Protein AF-A0A1Q6QYH7-F1 (afdb_monomer_lite)

pLDDT: mean 92.29, std 7.72, range [51.31, 98.25]

Structure (mmCIF, N/CA/C/O backbone):
data_AF-A0A1Q6QYH7-F1
#
_entry.id   AF-A0A1Q6QYH7-F1
#
loop_
_atom_site.group_PDB
_atom_site.id
_atom_site.type_symbol
_atom_site.label_atom_id
_atom_site.label_alt_id
_atom_site.label_comp_id
_atom_site.label_asym_id
_atom_site.label_entity_id
_atom_site.label_seq_id
_atom_site.pdbx_PDB_ins_code
_atom_site.Cartn_x
_atom_site.Cartn_y
_atom_site.Cartn_z
_atom_site.occupancy
_atom_site.B_iso_or_equiv
_atom_site.auth_seq_id
_atom_site.auth_comp_id
_atom_site.auth_asym_id
_atom_site.auth_atom_id
_atom_site.pdbx_PDB_model_num
ATOM 1 N N . MET A 1 1 ? -33.578 -23.220 55.330 1.00 51.31 1 MET A N 1
ATOM 2 C CA . MET A 1 1 ? -32.753 -22.698 54.216 1.00 51.31 1 MET A CA 1
ATOM 3 C C . MET A 1 1 ? -32.764 -21.176 54.308 1.00 51.31 1 MET A C 1
ATOM 5 O O . MET A 1 1 ? -33.806 -20.580 54.080 1.00 51.31 1 MET A O 1
ATOM 9 N N . ASN A 1 2 ? -31.673 -20.560 54.771 1.00 52.84 2 ASN A N 1
ATOM 10 C CA . ASN A 1 2 ? -31.636 -19.133 55.110 1.00 52.84 2 ASN A CA 1
ATOM 11 C C . ASN A 1 2 ? -31.229 -18.324 53.865 1.00 52.84 2 ASN A C 1
ATOM 13 O O . ASN A 1 2 ? -30.045 -18.226 53.552 1.00 52.84 2 ASN A O 1
ATOM 17 N N . ARG A 1 3 ? -32.201 -17.816 53.099 1.00 63.19 3 ARG A N 1
ATOM 18 C CA . ARG A 1 3 ? -31.932 -16.991 51.912 1.00 63.19 3 ARG A CA 1
ATOM 19 C C . ARG A 1 3 ? -31.820 -15.528 52.340 1.00 63.19 3 ARG A C 1
ATOM 21 O O . ARG A 1 3 ? -32.828 -14.836 52.427 1.00 63.19 3 ARG A O 1
ATOM 28 N N . LYS A 1 4 ? -30.602 -15.064 52.633 1.00 74.50 4 LYS A N 1
ATOM 29 C CA . LYS A 1 4 ? -30.325 -13.626 52.753 1.00 74.50 4 LYS A CA 1
ATOM 30 C C . LYS A 1 4 ? -30.368 -13.0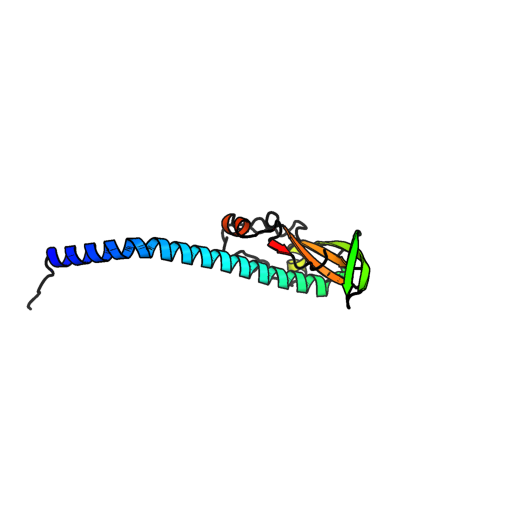25 51.344 1.00 74.50 4 LYS A C 1
ATOM 32 O O . LYS A 1 4 ? -29.548 -13.389 50.508 1.00 74.50 4 LYS A O 1
ATOM 37 N N . GLY A 1 5 ? -31.372 -12.198 51.066 1.00 72.88 5 GLY A N 1
ATOM 38 C CA . GLY A 1 5 ? -31.452 -11.406 49.838 1.00 72.88 5 GLY A CA 1
ATOM 39 C C . GLY A 1 5 ? -30.628 -10.126 49.966 1.00 72.88 5 GLY A C 1
ATOM 40 O O . GLY A 1 5 ? -30.488 -9.601 51.070 1.00 72.88 5 GLY A O 1
ATOM 41 N N . PHE A 1 6 ? -30.092 -9.640 48.846 1.00 80.88 6 PHE A N 1
ATOM 42 C CA . PHE A 1 6 ? -29.448 -8.328 48.773 1.00 80.88 6 PHE A CA 1
ATOM 43 C C . PHE A 1 6 ? -30.456 -7.213 49.065 1.00 80.88 6 PHE A C 1
ATOM 45 O O . PHE A 1 6 ? -31.622 -7.293 48.669 1.00 80.88 6 PHE A O 1
ATOM 52 N N . THR A 1 7 ? -30.002 -6.165 49.746 1.00 90.00 7 THR A N 1
ATOM 53 C CA . THR A 1 7 ? -30.808 -4.971 50.021 1.00 90.00 7 THR A CA 1
ATOM 54 C C . THR A 1 7 ? -30.734 -3.975 48.859 1.00 90.00 7 THR A C 1
ATOM 56 O O . THR A 1 7 ? -29.754 -3.927 48.115 1.00 90.00 7 THR A O 1
ATOM 59 N N . LEU A 1 8 ? -31.766 -3.138 48.698 1.00 88.38 8 LEU A N 1
ATOM 60 C CA . LEU A 1 8 ? -31.801 -2.107 47.647 1.00 88.38 8 LEU A CA 1
ATOM 61 C C . LEU A 1 8 ? -30.612 -1.138 47.726 1.00 88.38 8 LEU A C 1
ATOM 63 O O . LEU A 1 8 ? -30.100 -0.714 46.694 1.00 88.38 8 LEU A O 1
ATOM 67 N N . ILE A 1 9 ? -30.162 -0.806 48.939 1.00 91.50 9 ILE A N 1
ATOM 68 C CA . ILE A 1 9 ? -29.047 0.122 49.148 1.00 91.50 9 ILE A CA 1
ATOM 69 C C . ILE A 1 9 ? -27.707 -0.471 48.698 1.00 91.50 9 ILE A C 1
ATOM 71 O O . ILE A 1 9 ? -26.907 0.235 48.088 1.00 91.50 9 ILE A O 1
ATOM 75 N N . GLU A 1 10 ? -27.482 -1.767 48.928 1.00 89.12 10 GLU A N 1
ATOM 76 C CA . GLU A 1 10 ? -26.284 -2.463 48.446 1.00 89.12 10 GLU A CA 1
ATOM 77 C C . GLU A 1 10 ? -26.245 -2.476 46.917 1.00 89.12 10 GLU A C 1
ATOM 79 O O . GLU A 1 10 ? -25.212 -2.182 46.318 1.00 89.12 10 GLU A O 1
ATOM 84 N N . LEU A 1 11 ? -27.386 -2.739 46.275 1.00 90.19 11 LEU A N 1
ATOM 85 C CA . LEU A 1 11 ? -27.482 -2.732 44.817 1.00 90.19 11 LEU A CA 1
ATOM 86 C C . LEU A 1 11 ? -27.272 -1.322 44.237 1.00 90.19 11 LEU A C 1
ATOM 88 O O . LEU A 1 11 ? -26.564 -1.159 43.243 1.00 90.19 11 LEU A O 1
ATOM 92 N N . LEU A 1 12 ? -27.832 -0.296 44.885 1.00 92.81 12 LEU A N 1
ATOM 93 C CA . LEU A 1 12 ? -27.667 1.101 44.484 1.00 92.81 12 LEU A CA 1
ATOM 94 C C . LEU A 1 12 ? -26.196 1.536 44.548 1.00 92.81 12 LEU A C 1
ATOM 96 O O . LEU A 1 12 ? -25.690 2.122 43.591 1.00 92.81 12 LEU A O 1
ATOM 100 N N . ALA A 1 13 ? -25.502 1.222 45.645 1.00 92.94 13 ALA A N 1
ATOM 101 C CA . ALA A 1 13 ? -24.095 1.573 45.821 1.00 92.94 13 ALA A CA 1
ATOM 102 C C . ALA A 1 13 ? -23.209 0.966 44.718 1.00 92.94 13 ALA A C 1
ATOM 104 O O . ALA A 1 13 ? -22.342 1.651 44.173 1.00 92.94 13 ALA A O 1
ATOM 105 N N . VAL A 1 14 ? -23.465 -0.288 44.329 1.00 94.00 14 VAL A N 1
ATOM 106 C CA . VAL A 1 14 ? -22.724 -0.965 43.251 1.00 94.00 14 VAL A CA 1
ATOM 107 C C . VAL A 1 14 ? -22.950 -0.288 41.898 1.00 94.00 14 VAL A C 1
ATOM 109 O O . VAL A 1 14 ? -21.990 -0.058 41.163 1.00 94.00 14 VAL A O 1
ATOM 112 N N . ILE A 1 15 ? -24.192 0.078 41.569 1.00 94.00 15 ILE A N 1
ATOM 113 C CA . ILE A 1 15 ? -24.511 0.742 40.295 1.00 94.00 15 ILE A CA 1
ATOM 114 C C . ILE A 1 15 ? -23.845 2.119 40.209 1.00 94.00 15 ILE A C 1
ATOM 116 O O . ILE A 1 15 ? -23.320 2.470 39.155 1.00 94.00 15 ILE A O 1
ATOM 120 N N . VAL A 1 16 ? -23.811 2.882 41.309 1.00 95.06 16 VAL A N 1
ATOM 121 C CA . VAL A 1 16 ? -23.127 4.186 41.354 1.00 95.06 16 VAL A CA 1
ATOM 122 C C . VAL A 1 16 ? -21.631 4.027 41.070 1.00 95.06 16 VAL A C 1
ATOM 124 O O . VAL A 1 16 ? -21.085 4.753 40.240 1.00 95.06 16 VAL A O 1
ATOM 127 N N . ILE A 1 17 ? -20.976 3.046 41.699 1.00 95.69 17 ILE A N 1
ATOM 128 C CA . ILE A 1 17 ? -19.549 2.769 41.477 1.00 95.69 17 ILE A CA 1
ATOM 129 C C . ILE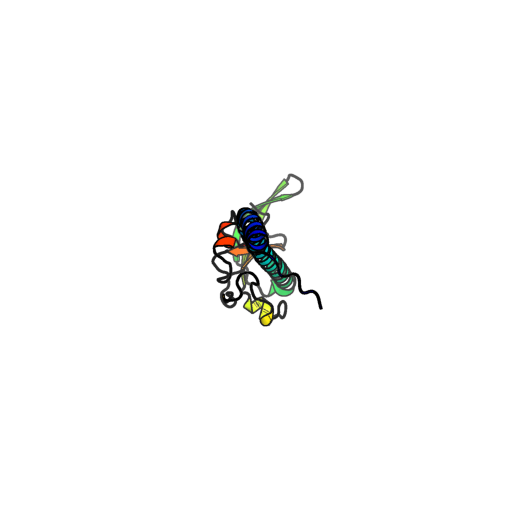 A 1 17 ? -19.295 2.349 40.020 1.00 95.69 17 ILE A C 1
ATOM 131 O O . ILE A 1 17 ? -18.396 2.891 39.376 1.00 95.69 17 ILE A O 1
ATOM 135 N N . LEU A 1 18 ? -20.105 1.435 39.471 1.00 94.94 18 LEU A N 1
ATOM 136 C CA . LEU A 1 18 ? -20.002 1.017 38.066 1.00 94.94 18 LEU A CA 1
ATOM 137 C C . LEU A 1 18 ? -20.217 2.191 37.102 1.00 94.94 18 LEU A C 1
ATOM 139 O O . LEU A 1 18 ? -19.485 2.317 36.122 1.00 94.94 18 LEU A O 1
ATOM 143 N N . GLY A 1 19 ? -21.171 3.076 37.399 1.00 94.69 19 GLY A N 1
ATOM 144 C CA . GLY A 1 19 ? -21.447 4.273 36.607 1.00 94.69 19 GLY A CA 1
ATOM 145 C C . GLY A 1 19 ? -20.235 5.198 36.503 1.00 94.69 19 GLY A C 1
ATOM 146 O O . GLY A 1 19 ? -19.883 5.614 35.403 1.00 94.69 19 GLY A O 1
ATOM 147 N N . ILE A 1 20 ? -19.551 5.458 37.623 1.00 94.62 20 ILE A N 1
ATOM 148 C CA . ILE A 1 20 ? -18.333 6.285 37.648 1.00 94.62 20 ILE A CA 1
ATOM 149 C C . ILE A 1 20 ? -17.224 5.643 36.807 1.00 94.62 20 ILE A C 1
ATOM 151 O O . ILE A 1 20 ? -16.604 6.327 35.996 1.00 94.62 20 ILE A O 1
ATOM 155 N N . ILE A 1 21 ? -16.998 4.333 36.945 1.00 94.94 21 ILE A N 1
ATOM 156 C CA . ILE A 1 21 ? -15.958 3.613 36.191 1.00 94.94 21 ILE A CA 1
ATOM 157 C C . ILE A 1 21 ? -16.214 3.692 34.678 1.00 94.94 21 ILE A C 1
ATOM 159 O O . ILE A 1 21 ? -15.291 3.965 33.907 1.00 94.94 21 ILE A O 1
ATOM 163 N N . LEU A 1 22 ? -17.464 3.500 34.242 1.00 93.69 22 LEU A N 1
ATOM 164 C CA . LEU A 1 22 ? -17.825 3.501 32.821 1.00 93.69 22 LEU A CA 1
ATOM 165 C C . LEU A 1 22 ? -17.479 4.819 32.111 1.00 93.69 22 LEU A C 1
ATOM 167 O O . LEU A 1 22 ? -17.129 4.782 30.931 1.00 93.69 22 LEU A O 1
ATOM 171 N N . THR A 1 23 ? -17.504 5.958 32.814 1.00 91.94 23 THR A N 1
ATOM 172 C CA . THR A 1 23 ? -17.215 7.277 32.216 1.00 91.94 23 THR A CA 1
ATOM 173 C C . THR A 1 23 ? -15.830 7.377 31.570 1.00 91.94 23 THR A C 1
ATOM 175 O O . THR A 1 23 ? -15.701 7.990 30.513 1.00 91.94 23 THR A O 1
ATOM 178 N N . PHE A 1 24 ? -14.806 6.741 32.149 1.00 89.19 24 PHE A N 1
ATOM 179 C CA . PHE A 1 24 ? -13.440 6.753 31.608 1.00 89.19 24 PHE A CA 1
ATOM 180 C C . PHE A 1 24 ? -13.150 5.535 30.725 1.00 89.19 24 PHE A C 1
ATOM 182 O O . PHE A 1 24 ? -12.368 5.615 29.776 1.00 89.19 24 PHE A O 1
ATOM 189 N N . VAL A 1 25 ? -13.797 4.403 31.014 1.00 92.56 25 VAL A N 1
ATOM 190 C CA . VAL A 1 25 ? -13.561 3.137 30.309 1.00 92.56 25 VAL A CA 1
ATOM 191 C C . VAL A 1 25 ? -14.097 3.178 28.879 1.00 92.56 25 VAL A C 1
ATOM 193 O O . VAL A 1 25 ? -13.398 2.761 27.958 1.00 92.56 25 VAL A O 1
ATOM 196 N N . VAL A 1 26 ? -15.302 3.716 28.667 1.00 89.44 26 VAL A N 1
ATOM 197 C CA . VAL A 1 26 ? -15.924 3.780 27.334 1.00 89.44 26 VAL A CA 1
ATOM 198 C C . VAL A 1 26 ? -15.052 4.532 26.313 1.00 89.44 26 VAL A C 1
ATOM 200 O O . VAL A 1 26 ? -14.700 3.916 25.304 1.00 89.44 26 VAL A O 1
ATOM 203 N N . PRO A 1 27 ? -14.634 5.799 26.537 1.00 89.94 27 PRO A N 1
ATOM 204 C CA . PRO A 1 27 ? -13.809 6.511 25.560 1.00 89.94 27 PRO A CA 1
ATOM 205 C C . PRO A 1 27 ? -12.457 5.819 25.323 1.00 89.94 27 PRO A C 1
ATOM 207 O O . PRO A 1 27 ? -12.002 5.729 24.181 1.00 89.94 27 PRO A O 1
ATOM 210 N N . SER A 1 28 ? -11.844 5.253 26.369 1.00 90.56 28 SER A N 1
ATOM 211 C CA . SER A 1 28 ? -10.583 4.512 26.254 1.00 90.56 28 SER A CA 1
ATOM 212 C C . SER A 1 28 ? -10.707 3.292 25.333 1.00 90.56 28 SER A C 1
ATOM 214 O O . SER A 1 28 ? -9.925 3.156 24.391 1.00 90.56 28 SER A O 1
ATOM 216 N N . ILE A 1 29 ? -11.732 2.454 25.531 1.00 90.94 29 ILE A N 1
ATOM 217 C CA . ILE A 1 29 ? -11.981 1.277 24.684 1.00 90.94 29 ILE A CA 1
ATOM 218 C C . ILE A 1 29 ? -12.256 1.698 23.238 1.00 90.94 29 ILE A C 1
ATOM 220 O O . ILE A 1 29 ? -11.732 1.077 22.313 1.00 90.94 29 ILE A O 1
ATOM 224 N N . THR A 1 30 ? -13.033 2.765 23.019 1.00 89.56 30 THR A N 1
ATOM 225 C CA . THR A 1 30 ? -13.320 3.231 21.654 1.00 89.56 30 THR A CA 1
ATOM 226 C C . THR A 1 30 ? -12.071 3.703 20.913 1.00 89.56 30 THR A C 1
ATOM 228 O O . THR A 1 30 ? -11.927 3.400 19.731 1.00 89.56 30 THR A O 1
ATOM 231 N N . ASN A 1 31 ? -11.138 4.377 21.595 1.00 89.06 31 ASN A N 1
ATOM 232 C CA . ASN A 1 31 ? -9.875 4.799 20.987 1.00 89.06 31 ASN A CA 1
ATOM 233 C C . ASN A 1 31 ? -8.983 3.597 20.661 1.00 89.06 31 ASN A C 1
ATOM 235 O O . ASN A 1 31 ? -8.470 3.505 19.552 1.00 89.06 31 ASN A O 1
ATOM 239 N N . ILE A 1 32 ? -8.862 2.631 21.577 1.00 91.00 32 ILE A N 1
ATOM 240 C CA . ILE A 1 32 ? -8.094 1.397 21.337 1.00 91.00 32 ILE A CA 1
ATOM 241 C C . ILE A 1 32 ? -8.660 0.626 20.140 1.00 91.00 32 ILE A C 1
ATOM 243 O O . ILE A 1 32 ? -7.909 0.108 19.314 1.00 91.00 32 ILE A O 1
ATOM 247 N N . TYR A 1 33 ? -9.987 0.561 20.025 1.00 88.94 33 TYR A N 1
ATOM 248 C CA . TYR A 1 33 ? -10.642 -0.089 18.897 1.00 88.94 33 TYR A CA 1
ATOM 249 C C . TYR A 1 33 ? -10.307 0.596 17.563 1.00 88.94 33 TYR A C 1
ATOM 251 O O . TYR A 1 33 ? -9.970 -0.086 16.594 1.00 88.94 33 TYR A O 1
ATOM 259 N N . LYS A 1 34 ? -10.343 1.934 17.521 1.00 89.81 34 LYS A N 1
ATOM 260 C CA . LYS A 1 34 ? -9.949 2.718 16.340 1.00 89.81 34 LYS A CA 1
ATOM 261 C C . LYS A 1 34 ? -8.488 2.490 15.959 1.00 89.81 34 LYS A C 1
ATOM 263 O O . LYS A 1 34 ? -8.211 2.140 14.818 1.00 89.81 34 LYS A O 1
ATOM 268 N N . GLU A 1 35 ? -7.571 2.581 16.918 1.00 91.81 35 GLU A N 1
ATOM 269 C CA . GLU A 1 35 ? -6.142 2.318 16.698 1.00 91.81 35 GLU A CA 1
ATOM 270 C C . GLU A 1 35 ? -5.890 0.900 16.165 1.00 91.81 35 GLU A C 1
ATOM 272 O O . GLU A 1 35 ? -5.115 0.695 15.230 1.00 91.81 35 GLU A O 1
ATOM 277 N N . SER A 1 36 ? -6.597 -0.097 16.704 1.00 93.00 36 SER A N 1
ATOM 278 C CA . SER A 1 36 ? -6.525 -1.481 16.221 1.00 93.00 36 SER A CA 1
ATOM 279 C C . SER A 1 36 ? -6.976 -1.607 14.761 1.00 93.00 36 SER A C 1
ATOM 281 O O . SER A 1 36 ? -6.347 -2.310 13.961 1.00 93.00 36 SER A O 1
ATOM 283 N N . LYS A 1 37 ? -8.036 -0.883 14.385 1.00 92.06 37 LYS A N 1
ATOM 284 C CA . LYS A 1 37 ? -8.542 -0.828 13.010 1.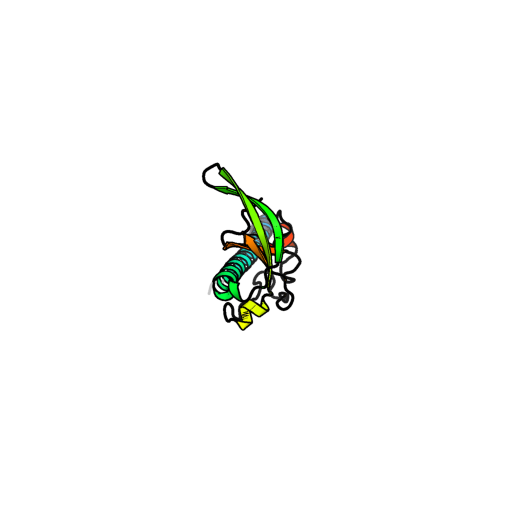00 92.06 37 LYS A CA 1
ATOM 285 C C . LYS A 1 37 ? -7.518 -0.193 12.066 1.00 92.06 37 LYS A C 1
ATOM 287 O O . LYS A 1 37 ? -7.175 -0.811 11.061 1.00 92.06 37 LYS A O 1
ATOM 292 N N . LEU A 1 38 ? -6.962 0.966 12.430 1.00 94.94 38 LEU A N 1
ATOM 293 C CA . LEU A 1 38 ? -5.922 1.652 11.652 1.00 94.94 38 LEU A CA 1
ATOM 294 C C . LEU A 1 38 ? -4.676 0.780 11.471 1.00 94.94 38 LEU A C 1
ATOM 296 O O . LEU A 1 38 ? -4.157 0.644 10.363 1.00 94.94 38 LEU A O 1
ATOM 300 N N . LYS A 1 39 ? -4.230 0.114 12.540 1.00 95.38 39 LYS A N 1
ATOM 301 C CA . LYS A 1 39 ? -3.105 -0.823 12.482 1.00 95.38 39 LYS A CA 1
ATOM 302 C C . LYS A 1 39 ? -3.383 -1.995 11.542 1.00 95.38 39 LYS A C 1
ATOM 304 O O . LYS A 1 39 ? -2.492 -2.415 10.809 1.00 95.38 39 LYS A O 1
ATOM 309 N N . THR A 1 40 ? -4.608 -2.512 11.548 1.00 95.81 40 THR A N 1
ATOM 310 C CA . THR A 1 40 ? -5.020 -3.609 10.665 1.00 95.81 40 THR A CA 1
ATOM 311 C C . THR A 1 40 ? -5.010 -3.192 9.194 1.00 95.81 40 THR A C 1
ATOM 313 O O . THR A 1 40 ? -4.501 -3.944 8.365 1.00 95.81 40 THR A O 1
ATOM 316 N N . GLU A 1 41 ? -5.480 -1.983 8.867 1.00 96.06 41 GLU A N 1
ATOM 317 C CA . GLU A 1 41 ? -5.363 -1.432 7.505 1.00 96.06 41 GLU A CA 1
ATOM 318 C C . GLU A 1 41 ? -3.899 -1.236 7.091 1.00 96.06 41 GLU A C 1
ATOM 320 O O . GLU A 1 41 ? -3.515 -1.578 5.973 1.00 96.06 41 GLU A O 1
ATOM 325 N N . GLY A 1 42 ? -3.048 -0.770 8.010 1.00 96.50 42 GLY A N 1
ATOM 326 C CA . GLY A 1 42 ? -1.608 -0.670 7.766 1.00 96.50 42 GLY A CA 1
ATOM 327 C C . GLY A 1 42 ? -0.946 -2.022 7.486 1.00 96.50 42 GLY A C 1
ATOM 328 O O . GLY A 1 42 ? -0.124 -2.126 6.579 1.00 96.50 42 GLY A O 1
ATOM 329 N N . MET A 1 43 ? -1.325 -3.080 8.211 1.00 96.88 43 MET A N 1
ATOM 330 C CA . MET A 1 43 ? -0.836 -4.439 7.939 1.00 96.88 43 MET A CA 1
ATOM 331 C C . MET A 1 43 ? -1.301 -4.954 6.574 1.00 96.88 43 MET A C 1
ATOM 333 O O . MET A 1 43 ? -0.500 -5.548 5.857 1.00 96.88 43 MET A O 1
ATOM 337 N N . PHE A 1 44 ? -2.556 -4.691 6.201 1.00 97.38 44 PHE A N 1
ATOM 338 C CA . PHE A 1 44 ? -3.081 -5.017 4.874 1.00 97.38 44 PHE A CA 1
ATOM 339 C C . PHE A 1 44 ? -2.259 -4.351 3.763 1.00 97.38 44 PHE A C 1
ATOM 341 O O . PHE A 1 44 ? -1.814 -5.029 2.840 1.00 97.38 44 PHE A O 1
ATOM 348 N N . LEU A 1 45 ? -1.980 -3.049 3.877 1.00 97.50 45 LEU A N 1
ATOM 349 C CA . LEU A 1 45 ? -1.158 -2.336 2.896 1.00 97.50 45 LEU A CA 1
ATOM 350 C C . LEU A 1 45 ? 0.292 -2.812 2.864 1.00 97.50 45 LEU A C 1
ATOM 352 O O . LEU A 1 45 ? 0.885 -2.864 1.791 1.00 97.50 45 LEU A O 1
ATOM 356 N N . ASN A 1 46 ? 0.863 -3.184 4.008 1.00 97.56 46 ASN A N 1
ATOM 357 C CA . ASN A 1 46 ? 2.206 -3.752 4.063 1.00 97.56 46 ASN A CA 1
ATOM 358 C C . ASN A 1 46 ? 2.280 -5.106 3.339 1.00 97.56 46 ASN A C 1
ATOM 360 O O . ASN A 1 46 ? 3.233 -5.365 2.609 1.00 97.56 46 ASN A O 1
ATOM 364 N N . GLU A 1 47 ? 1.269 -5.958 3.501 1.00 97.50 47 GLU A N 1
ATOM 365 C CA . GLU A 1 47 ? 1.209 -7.240 2.796 1.00 97.50 47 GLU A CA 1
ATOM 366 C C . GLU A 1 47 ? 0.956 -7.060 1.295 1.00 97.50 47 GLU A C 1
ATOM 368 O O . GLU A 1 47 ? 1.615 -7.691 0.464 1.00 97.50 47 GLU A O 1
ATOM 373 N N . LEU A 1 48 ? 0.088 -6.111 0.933 1.00 97.88 48 LEU A N 1
ATOM 374 C CA . LEU A 1 48 ? -0.097 -5.711 -0.456 1.00 97.88 48 LEU A CA 1
ATOM 375 C C . LEU A 1 48 ? 1.206 -5.169 -1.062 1.00 97.88 48 LEU A C 1
ATOM 377 O O . LEU A 1 48 ? 1.546 -5.521 -2.187 1.00 97.88 48 LEU A O 1
ATOM 381 N N . SER A 1 49 ? 1.961 -4.359 -0.316 1.00 98.12 49 SER A N 1
ATOM 382 C CA . SER A 1 49 ? 3.264 -3.839 -0.740 1.00 98.12 49 SER A CA 1
ATOM 383 C C . SER A 1 49 ? 4.225 -4.981 -1.070 1.00 98.12 49 SER A C 1
ATOM 385 O O . SER A 1 49 ? 4.782 -5.000 -2.160 1.00 98.12 49 SER A O 1
ATOM 387 N N . LYS A 1 50 ? 4.369 -5.980 -0.190 1.00 98.06 50 LYS A N 1
ATOM 388 C CA . LYS A 1 50 ? 5.212 -7.161 -0.463 1.00 98.06 50 LYS A CA 1
ATOM 389 C C . LYS A 1 50 ? 4.744 -7.958 -1.678 1.00 98.06 50 LYS A C 1
ATOM 391 O O . LYS A 1 50 ? 5.561 -8.471 -2.433 1.00 98.06 50 LYS A O 1
ATOM 396 N N . SER A 1 51 ? 3.434 -8.057 -1.872 1.00 98.06 51 SER A N 1
ATOM 397 C CA . SER A 1 51 ? 2.860 -8.745 -3.028 1.00 98.06 51 SER A CA 1
ATOM 398 C C . SER A 1 51 ? 3.184 -8.008 -4.330 1.00 98.06 51 SER A C 1
ATOM 400 O O . SER A 1 51 ? 3.581 -8.625 -5.315 1.00 98.06 51 SER A O 1
ATOM 402 N N . ILE A 1 52 ? 3.095 -6.674 -4.327 1.00 98.25 52 ILE A N 1
ATOM 403 C CA . ILE A 1 52 ? 3.528 -5.838 -5.454 1.00 98.25 52 ILE A CA 1
ATOM 404 C C . ILE A 1 52 ? 5.029 -6.011 -5.699 1.00 98.25 52 ILE A C 1
ATOM 406 O O . ILE A 1 52 ? 5.430 -6.193 -6.844 1.00 98.25 52 ILE A O 1
ATOM 410 N N . ASP A 1 53 ? 5.848 -5.998 -4.648 1.00 97.94 53 ASP A N 1
ATOM 411 C CA . ASP A 1 53 ? 7.295 -6.219 -4.743 1.00 97.94 53 ASP A CA 1
ATOM 412 C C . ASP A 1 53 ? 7.636 -7.563 -5.400 1.00 97.94 53 ASP A C 1
ATOM 414 O O . ASP A 1 53 ? 8.429 -7.625 -6.342 1.00 97.94 53 ASP A O 1
ATOM 418 N N . SER A 1 54 ? 6.969 -8.633 -4.957 1.00 98.06 54 SER A N 1
ATOM 419 C CA . SER A 1 54 ? 7.115 -9.973 -5.520 1.00 98.06 54 SER A CA 1
ATOM 420 C C . SER A 1 54 ? 6.717 -10.006 -6.994 1.00 98.06 54 SER A C 1
ATOM 422 O O . SER A 1 54 ? 7.484 -10.497 -7.822 1.00 98.06 54 SER A O 1
ATOM 424 N N . TYR A 1 55 ? 5.573 -9.413 -7.349 1.00 98.19 55 TYR A N 1
ATOM 425 C CA . TYR A 1 55 ? 5.134 -9.334 -8.739 1.00 98.19 55 TYR A CA 1
ATOM 426 C C . TYR A 1 55 ? 6.126 -8.562 -9.611 1.00 98.19 55 TYR A C 1
ATOM 428 O O . TYR A 1 55 ? 6.504 -9.045 -10.674 1.00 98.19 55 TYR A O 1
ATOM 436 N N . VAL A 1 56 ? 6.569 -7.380 -9.171 1.00 97.44 56 VAL A N 1
ATOM 437 C CA . VAL A 1 56 ? 7.524 -6.550 -9.920 1.00 97.44 56 VAL A CA 1
ATOM 438 C C . VAL A 1 56 ? 8.845 -7.290 -10.104 1.00 97.44 56 VAL A C 1
ATOM 440 O O . VAL A 1 56 ? 9.407 -7.259 -11.193 1.00 97.44 56 VAL A O 1
ATOM 443 N N . THR A 1 57 ? 9.312 -8.005 -9.083 1.00 96.00 57 THR A N 1
ATOM 444 C CA . THR A 1 57 ? 10.544 -8.799 -9.155 1.00 96.00 57 THR A CA 1
ATOM 445 C C . THR A 1 57 ? 10.423 -9.958 -10.145 1.00 96.00 57 THR A C 1
ATOM 447 O O . THR A 1 57 ? 11.332 -10.181 -10.942 1.00 96.00 57 THR A O 1
ATOM 450 N N . LEU A 1 58 ? 9.305 -10.688 -10.118 1.00 96.81 58 LEU A N 1
ATOM 451 C CA . LEU A 1 58 ? 9.112 -11.902 -10.918 1.00 96.81 58 LEU A CA 1
ATOM 452 C C . LEU A 1 58 ? 8.658 -11.632 -12.358 1.00 96.81 58 LEU A C 1
ATOM 454 O O . LEU A 1 58 ? 8.920 -12.452 -13.230 1.00 96.81 58 LEU A O 1
ATOM 458 N N . ASN A 1 59 ? 7.991 -10.503 -12.603 1.00 96.44 59 ASN A N 1
ATOM 459 C CA . ASN A 1 59 ? 7.314 -10.201 -13.867 1.00 96.44 59 ASN A CA 1
ATOM 460 C C . ASN A 1 59 ? 7.706 -8.829 -14.436 1.00 96.44 59 ASN A C 1
ATOM 462 O O . ASN A 1 59 ? 6.929 -8.207 -15.165 1.00 96.44 59 ASN A O 1
ATOM 466 N N . SER A 1 60 ? 8.889 -8.313 -14.085 1.00 92.62 60 SER A N 1
ATOM 467 C CA . SER A 1 60 ? 9.357 -7.004 -14.572 1.00 92.62 60 SER A CA 1
ATOM 468 C C . SER A 1 60 ? 9.389 -6.892 -16.101 1.00 92.62 60 SER A C 1
ATOM 470 O O . SER A 1 60 ? 9.194 -5.803 -16.636 1.00 92.62 60 SER A O 1
ATOM 472 N N . ASP A 1 61 ? 9.584 -8.005 -16.806 1.00 93.25 61 ASP A N 1
ATOM 473 C CA . ASP A 1 61 ? 9.564 -8.126 -18.265 1.00 93.25 61 ASP A CA 1
ATOM 474 C C . ASP A 1 61 ? 8.161 -7.954 -18.873 1.00 93.25 61 ASP A C 1
ATOM 476 O O . ASP A 1 61 ? 8.035 -7.473 -20.001 1.00 93.25 61 ASP A O 1
ATOM 480 N N . LYS A 1 62 ? 7.099 -8.273 -18.121 1.00 94.62 62 LYS A N 1
ATOM 481 C CA . LYS A 1 62 ? 5.699 -8.069 -18.536 1.00 94.62 62 LYS A CA 1
ATOM 482 C C . LYS A 1 62 ? 5.236 -6.616 -18.386 1.00 94.62 62 LYS A C 1
ATOM 484 O O . LYS A 1 62 ? 4.172 -6.246 -18.889 1.00 94.62 62 LYS A O 1
ATOM 489 N N . ILE A 1 63 ? 5.996 -5.779 -17.679 1.00 95.88 63 ILE A N 1
ATOM 490 C CA . ILE A 1 63 ? 5.624 -4.388 -17.410 1.00 95.88 63 ILE A CA 1
ATOM 491 C C . ILE A 1 63 ? 6.148 -3.492 -18.535 1.00 95.88 63 ILE A C 1
ATOM 493 O O . ILE A 1 63 ? 7.350 -3.332 -18.735 1.00 95.88 63 ILE A O 1
ATOM 497 N N . ALA A 1 64 ? 5.230 -2.845 -19.253 1.00 95.00 64 ALA A N 1
ATOM 498 C CA . ALA A 1 64 ? 5.586 -1.846 -20.255 1.00 95.00 64 ALA A CA 1
ATOM 499 C C . ALA A 1 64 ? 6.030 -0.539 -19.577 1.00 95.00 64 ALA A C 1
ATOM 501 O O . ALA A 1 64 ? 5.208 0.191 -19.016 1.00 95.00 64 ALA A O 1
ATOM 502 N N . PHE A 1 65 ? 7.329 -0.254 -19.651 1.00 96.19 65 PHE A N 1
ATOM 503 C CA . PHE A 1 65 ? 7.948 0.950 -19.105 1.00 96.19 65 PHE A CA 1
ATOM 504 C C . PHE A 1 65 ? 8.129 2.027 -20.175 1.00 96.19 65 PHE A C 1
ATOM 506 O O . PHE A 1 65 ? 8.616 1.754 -21.269 1.00 96.19 65 PHE A O 1
ATOM 513 N N . ASN A 1 66 ? 7.782 3.266 -19.830 1.00 95.19 66 ASN A N 1
ATOM 514 C CA . ASN A 1 66 ? 8.024 4.448 -20.654 1.00 95.19 66 ASN A CA 1
ATOM 515 C C . ASN A 1 66 ? 8.912 5.426 -19.889 1.00 95.19 66 ASN A C 1
ATOM 517 O O . ASN A 1 66 ? 8.782 5.554 -18.672 1.00 95.19 66 ASN A O 1
ATOM 521 N N . GLU A 1 67 ? 9.804 6.121 -20.590 1.00 95.00 67 GLU A N 1
ATOM 522 C CA . GLU A 1 67 ? 10.619 7.172 -19.982 1.00 95.00 67 GLU A CA 1
ATOM 523 C C . GLU A 1 67 ? 9.716 8.262 -19.389 1.00 95.00 67 GLU A C 1
ATOM 525 O O . GLU A 1 67 ? 8.776 8.726 -20.036 1.00 95.00 67 GLU A O 1
ATOM 530 N N . LYS A 1 68 ? 9.983 8.649 -18.139 1.00 93.06 68 LYS A N 1
ATOM 531 C CA . LYS A 1 68 ? 9.174 9.630 -17.410 1.00 93.06 68 LYS A CA 1
ATOM 532 C C . LYS A 1 68 ? 9.937 10.905 -17.107 1.00 93.06 68 LYS A C 1
ATOM 534 O O . LYS A 1 68 ? 9.417 11.995 -17.330 1.00 93.06 68 LYS A O 1
ATOM 539 N N . LYS A 1 69 ? 11.126 10.776 -16.519 1.00 91.44 69 LYS A N 1
ATOM 540 C CA . LYS A 1 69 ? 11.960 11.918 -16.131 1.00 91.44 69 LYS A CA 1
ATOM 541 C C . LYS A 1 69 ? 13.412 11.508 -15.951 1.00 91.44 69 LYS A C 1
ATOM 543 O O . LYS A 1 69 ? 13.700 10.354 -15.654 1.00 91.44 69 LYS A O 1
ATOM 548 N N . THR A 1 70 ? 14.308 12.480 -15.995 1.00 89.75 70 THR A N 1
ATOM 549 C CA . THR A 1 70 ? 15.649 12.345 -15.421 1.00 89.75 70 THR A CA 1
ATOM 550 C C . THR A 1 70 ? 15.592 12.684 -13.928 1.00 89.75 70 THR A C 1
ATOM 552 O O . THR A 1 70 ? 14.892 13.617 -13.527 1.00 89.75 70 THR A O 1
ATOM 555 N N . ALA A 1 71 ? 16.288 11.918 -13.094 1.00 86.19 71 ALA A N 1
ATOM 556 C CA . ALA A 1 71 ? 16.420 12.145 -11.657 1.00 86.19 71 ALA A CA 1
ATOM 557 C C . ALA A 1 71 ? 17.891 12.050 -11.235 1.00 86.19 71 ALA A C 1
ATOM 559 O O . ALA A 1 71 ? 18.736 11.588 -12.000 1.00 86.19 71 ALA A O 1
ATOM 560 N N . THR A 1 72 ? 18.192 12.472 -10.009 1.00 84.06 72 THR A N 1
ATOM 561 C CA . THR A 1 72 ? 19.547 12.389 -9.458 1.00 84.06 72 THR A CA 1
ATOM 562 C C . THR A 1 72 ? 19.589 11.330 -8.370 1.00 84.06 72 THR A C 1
ATOM 564 O O . THR A 1 72 ? 18.873 11.420 -7.373 1.00 84.06 72 THR A O 1
ATOM 567 N N . LYS A 1 73 ? 20.460 10.340 -8.544 1.00 80.00 73 LYS A N 1
ATOM 568 C CA . LYS A 1 73 ? 20.759 9.322 -7.539 1.00 80.00 73 LYS A CA 1
ATOM 569 C C . LYS A 1 73 ? 22.056 9.709 -6.835 1.00 80.00 73 LYS A C 1
ATOM 571 O O . LYS A 1 73 ? 23.030 10.062 -7.497 1.00 80.00 73 LYS A O 1
ATOM 576 N N . THR A 1 74 ? 22.073 9.668 -5.505 1.00 80.31 74 THR A N 1
ATOM 577 C CA . THR A 1 74 ? 23.299 9.891 -4.728 1.00 80.31 74 THR A CA 1
ATOM 578 C C . THR A 1 74 ? 23.798 8.558 -4.195 1.00 80.31 74 THR A C 1
ATOM 580 O O . THR A 1 74 ? 23.175 7.980 -3.308 1.00 80.31 74 THR A O 1
ATOM 583 N N . GLU A 1 75 ? 24.934 8.096 -4.705 1.00 76.94 75 GLU A N 1
ATOM 584 C CA . GLU A 1 75 ? 25.642 6.909 -4.218 1.00 76.94 75 GLU A CA 1
ATOM 585 C C . GLU A 1 75 ? 27.085 7.292 -3.889 1.00 76.94 75 GLU A C 1
ATOM 587 O O . GLU A 1 75 ? 27.723 8.022 -4.640 1.00 76.94 75 GLU A O 1
ATOM 592 N N . ASN A 1 76 ? 27.611 6.835 -2.748 1.00 79.62 76 ASN A N 1
ATOM 593 C CA . ASN A 1 76 ? 28.994 7.104 -2.322 1.00 79.62 76 ASN A CA 1
ATOM 594 C C . ASN A 1 76 ? 29.397 8.598 -2.358 1.00 79.62 76 ASN A C 1
ATOM 596 O O . ASN A 1 76 ? 30.508 8.938 -2.760 1.00 79.62 76 ASN A O 1
ATOM 600 N N . ASN A 1 77 ? 28.491 9.501 -1.960 1.00 81.38 77 ASN A N 1
ATOM 601 C CA . ASN A 1 77 ? 28.650 10.964 -2.039 1.00 81.38 77 ASN A CA 1
ATOM 602 C C . ASN A 1 77 ? 28.841 11.528 -3.463 1.00 81.38 77 ASN A C 1
ATOM 604 O O . ASN A 1 77 ? 29.253 12.678 -3.618 1.00 81.38 77 ASN A O 1
ATOM 608 N N . GLN A 1 78 ? 28.518 10.755 -4.500 1.00 80.38 78 GLN A N 1
ATOM 609 C CA . GLN A 1 78 ? 28.523 11.191 -5.892 1.00 80.38 78 GLN A CA 1
ATOM 610 C C . GLN A 1 78 ? 27.094 11.245 -6.427 1.00 80.38 78 GLN A C 1
ATOM 612 O O . GLN A 1 78 ? 26.293 10.338 -6.207 1.00 80.38 78 GLN A O 1
ATOM 617 N N . SER A 1 79 ? 26.768 12.337 -7.115 1.00 83.62 79 SER A N 1
ATOM 618 C CA . SER A 1 79 ? 25.461 12.539 -7.733 1.00 83.62 79 SER A CA 1
ATOM 619 C C . SER A 1 79 ? 25.515 12.127 -9.198 1.00 83.62 79 SER A C 1
ATOM 621 O O . SER A 1 79 ? 26.223 12.739 -9.996 1.00 83.62 79 SER A O 1
ATOM 623 N N . LEU A 1 80 ? 24.756 11.091 -9.536 1.00 84.88 80 LEU A N 1
ATOM 624 C CA . LEU A 1 80 ? 24.660 10.523 -10.873 1.00 84.88 80 LEU A CA 1
ATOM 625 C C . LEU A 1 80 ? 23.279 10.832 -11.452 1.00 84.88 80 LEU A C 1
ATOM 627 O O . LEU A 1 80 ? 22.261 10.737 -10.762 1.00 84.88 80 LEU A O 1
ATOM 631 N N . SER A 1 81 ? 23.254 11.219 -12.724 1.00 87.31 81 SER A N 1
ATOM 632 C CA . SER A 1 81 ? 22.013 11.410 -13.471 1.00 87.31 81 SER A CA 1
ATOM 633 C C . SER A 1 81 ? 21.483 10.050 -13.908 1.00 87.31 81 SER A C 1
ATOM 635 O O . SER A 1 81 ? 22.186 9.311 -14.597 1.00 87.31 81 SER A O 1
ATOM 637 N N . VAL A 1 82 ? 20.254 9.727 -13.519 1.00 88.62 82 VAL A N 1
ATOM 638 C CA . VAL A 1 82 ? 19.567 8.489 -13.893 1.00 88.62 82 VAL A CA 1
ATOM 639 C C . VAL A 1 82 ? 18.293 8.806 -14.658 1.00 88.62 82 VAL A C 1
ATOM 641 O O . VAL A 1 82 ? 17.611 9.798 -14.397 1.00 88.62 82 VAL A O 1
ATOM 644 N N . THR A 1 83 ? 17.948 7.944 -15.607 1.00 93.19 83 THR A N 1
ATOM 645 C CA . THR A 1 83 ? 16.661 8.038 -16.305 1.00 93.19 83 THR A CA 1
ATOM 646 C C . THR A 1 83 ? 15.649 7.170 -15.576 1.00 93.19 83 THR A C 1
ATOM 648 O O . THR A 1 83 ? 15.894 5.986 -15.364 1.00 93.19 83 THR A O 1
ATOM 651 N N . VAL A 1 84 ? 14.528 7.760 -15.174 1.00 93.38 84 VAL A N 1
ATOM 652 C CA . VAL A 1 84 ? 13.428 7.079 -14.494 1.00 93.38 84 VAL A CA 1
ATOM 653 C C . VAL A 1 84 ? 12.344 6.754 -15.507 1.00 93.38 84 VAL A C 1
ATOM 655 O O . VAL A 1 84 ? 11.840 7.628 -16.219 1.00 93.38 84 VAL A O 1
ATOM 658 N N . TYR A 1 85 ? 11.947 5.493 -15.505 1.00 95.56 85 TYR A N 1
ATOM 659 C CA . TYR A 1 85 ? 10.880 4.935 -16.309 1.00 95.56 85 TYR A CA 1
ATOM 660 C C . TYR A 1 85 ? 9.666 4.633 -15.430 1.00 95.56 85 TYR A C 1
ATOM 662 O O . TYR A 1 85 ? 9.811 4.315 -14.250 1.00 95.56 85 TYR A O 1
ATOM 670 N N . GLU A 1 86 ? 8.469 4.712 -16.004 1.00 96.81 86 GLU A N 1
ATOM 671 C CA . GLU A 1 86 ? 7.205 4.364 -15.352 1.00 96.81 86 GLU A CA 1
ATOM 672 C C . GLU A 1 86 ? 6.445 3.312 -16.162 1.00 96.81 86 GLU A C 1
ATOM 674 O O . GLU A 1 86 ? 6.266 3.432 -17.376 1.00 96.81 86 GLU A O 1
ATOM 679 N N . GLY A 1 87 ? 5.952 2.307 -15.450 1.00 97.38 87 GLY A N 1
ATOM 680 C CA . GLY A 1 87 ? 4.944 1.359 -15.890 1.00 97.38 87 GLY A CA 1
ATOM 681 C C . GLY A 1 87 ? 3.749 1.387 -14.940 1.00 97.38 87 GLY A C 1
ATOM 682 O O . GLY A 1 87 ? 3.805 1.942 -13.841 1.00 97.38 87 GLY A O 1
ATOM 683 N N . LYS A 1 88 ? 2.631 0.799 -15.365 1.00 97.69 88 LYS A N 1
ATOM 684 C CA . LYS A 1 88 ? 1.439 0.678 -14.518 1.00 97.69 88 LYS A CA 1
ATOM 685 C C . LYS A 1 88 ? 0.870 -0.723 -14.584 1.00 97.69 88 LYS A C 1
ATOM 687 O O . LYS A 1 88 ? 0.694 -1.260 -15.681 1.00 97.69 88 LYS A O 1
ATOM 692 N N . ILE A 1 89 ? 0.523 -1.247 -13.417 1.00 98.00 89 ILE A N 1
ATOM 693 C CA . ILE A 1 89 ? -0.103 -2.557 -13.246 1.00 98.00 89 ILE A CA 1
ATOM 694 C C . ILE A 1 89 ? -1.379 -2.420 -12.413 1.00 98.00 89 ILE A C 1
ATOM 696 O O . ILE A 1 89 ? -1.605 -1.427 -11.712 1.00 98.00 89 ILE A O 1
ATOM 700 N N . SER A 1 90 ? -2.245 -3.406 -12.551 1.00 97.88 90 SER A N 1
ATOM 701 C CA . SER A 1 90 ? -3.470 -3.592 -11.786 1.00 97.88 90 SER A CA 1
ATOM 702 C C . SER A 1 90 ? -3.259 -4.673 -10.725 1.00 97.88 90 SER A C 1
ATOM 704 O O . SER A 1 90 ? -2.332 -5.473 -10.817 1.00 97.88 90 SER A O 1
ATOM 706 N N . ILE A 1 91 ? -4.126 -4.732 -9.716 1.00 98.00 91 ILE A N 1
ATOM 707 C CA . ILE A 1 91 ? -4.077 -5.829 -8.731 1.00 98.00 91 ILE A CA 1
ATOM 708 C C . ILE A 1 91 ? -4.540 -7.144 -9.364 1.00 98.00 91 ILE A C 1
ATOM 710 O O . ILE A 1 91 ? -4.125 -8.219 -8.950 1.00 98.00 91 ILE A O 1
ATOM 714 N N . LYS A 1 92 ? -5.361 -7.066 -10.413 1.00 97.88 92 LYS A N 1
ATOM 715 C CA . LYS A 1 92 ? -5.746 -8.213 -11.222 1.00 97.88 92 LYS A CA 1
ATOM 716 C C . LYS A 1 92 ? -4.527 -8.886 -11.853 1.00 97.88 92 LYS A C 1
ATOM 718 O O . LYS A 1 92 ? -4.510 -10.106 -11.890 1.00 97.88 92 LYS A O 1
ATOM 723 N N . ASP A 1 93 ? -3.504 -8.130 -12.250 1.00 97.81 93 ASP A N 1
ATOM 724 C CA . ASP A 1 93 ? -2.263 -8.717 -12.770 1.00 97.81 93 ASP A CA 1
ATOM 725 C C . ASP A 1 93 ? -1.573 -9.594 -11.701 1.00 97.81 93 ASP A C 1
ATOM 727 O O . ASP A 1 93 ? -1.130 -10.700 -12.000 1.00 97.81 93 ASP A O 1
ATOM 731 N N . LEU A 1 94 ? -1.569 -9.161 -10.429 1.00 98.00 94 LEU A N 1
ATOM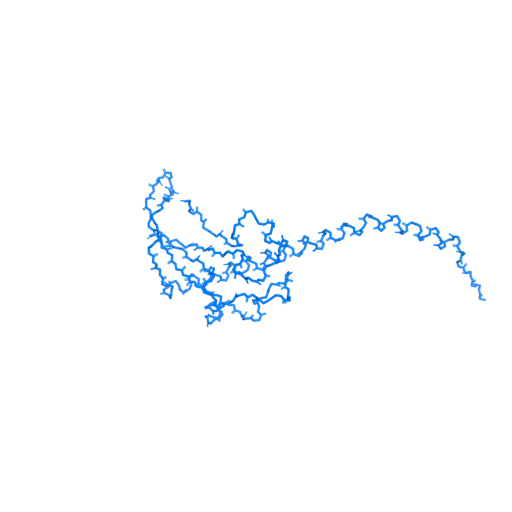 732 C CA . LEU A 1 94 ? -1.042 -9.951 -9.302 1.00 98.00 94 LEU A CA 1
ATOM 733 C C . LEU A 1 94 ? -1.864 -11.225 -9.048 1.00 98.00 94 LEU A C 1
ATOM 735 O O . LEU A 1 94 ? -1.299 -12.256 -8.689 1.00 98.00 94 LEU A O 1
ATOM 739 N N . ILE A 1 95 ? -3.188 -11.147 -9.204 1.00 97.56 95 ILE A N 1
ATOM 740 C CA . ILE A 1 95 ? -4.102 -12.287 -9.031 1.00 97.56 95 ILE A CA 1
ATOM 741 C C . ILE A 1 95 ? -3.922 -13.298 -10.169 1.00 97.56 95 ILE A C 1
ATOM 743 O O . ILE A 1 95 ? -3.833 -14.499 -9.922 1.00 97.56 95 ILE A O 1
ATOM 747 N N . ASP A 1 96 ? -3.856 -12.818 -11.411 1.00 97.44 96 ASP A N 1
ATOM 748 C CA . ASP A 1 96 ? -3.755 -13.662 -12.603 1.00 97.44 96 ASP A CA 1
ATOM 749 C C . ASP A 1 96 ? -2.414 -14.424 -12.638 1.00 97.44 96 ASP A C 1
ATOM 751 O O . ASP A 1 96 ? -2.385 -15.592 -13.026 1.00 97.44 96 ASP A O 1
ATOM 755 N N . ASP A 1 97 ? -1.332 -13.812 -12.139 1.00 96.88 97 ASP A N 1
ATOM 756 C CA . ASP A 1 97 ? -0.018 -14.449 -11.965 1.00 96.88 97 ASP A CA 1
ATOM 757 C C . ASP A 1 97 ? 0.132 -15.216 -10.629 1.00 96.88 97 ASP A C 1
ATOM 759 O O . ASP A 1 97 ? 1.231 -15.650 -10.284 1.00 96.88 97 ASP A O 1
ATOM 763 N N . GLN A 1 98 ? -0.961 -15.417 -9.879 1.00 96.44 98 GLN A N 1
ATOM 764 C CA . GLN A 1 98 ? -1.008 -16.196 -8.628 1.00 96.44 98 GLN A CA 1
ATOM 765 C C . GLN A 1 98 ? -0.067 -15.693 -7.519 1.00 96.44 98 GLN A C 1
ATOM 767 O O . GLN A 1 98 ? 0.340 -16.458 -6.645 1.00 96.44 98 GLN A O 1
ATOM 772 N N . ILE A 1 99 ? 0.265 -14.399 -7.521 1.00 97.31 99 ILE A N 1
ATOM 773 C CA . ILE A 1 99 ? 1.039 -13.771 -6.441 1.00 97.31 99 ILE A CA 1
ATOM 774 C C . ILE A 1 99 ? 0.178 -13.617 -5.187 1.00 97.31 99 ILE A C 1
ATOM 776 O O . ILE A 1 99 ? 0.663 -13.786 -4.070 1.00 97.31 99 ILE A O 1
ATOM 780 N N . ILE A 1 100 ? -1.108 -13.314 -5.377 1.00 96.81 100 ILE A N 1
ATOM 781 C CA . ILE A 1 100 ? -2.113 -13.262 -4.316 1.00 96.81 100 ILE A CA 1
ATOM 782 C C . ILE A 1 100 ? -3.372 -13.992 -4.756 1.00 96.81 100 ILE A C 1
ATOM 784 O O . ILE A 1 100 ? -3.720 -14.016 -5.937 1.00 96.81 100 ILE A O 1
ATOM 788 N N . GLU A 1 101 ? -4.106 -14.531 -3.792 1.00 95.88 101 GLU A N 1
ATOM 789 C CA . GLU A 1 101 ? -5.437 -15.058 -4.050 1.00 95.88 101 GLU A CA 1
ATOM 790 C C . GLU A 1 101 ? -6.476 -13.940 -3.952 1.00 95.88 101 GLU A C 1
ATOM 792 O O . GLU A 1 101 ? -6.459 -13.129 -3.025 1.00 95.88 101 GLU A O 1
ATOM 797 N N . GLU A 1 102 ? -7.443 -13.924 -4.871 1.00 94.62 102 GLU A N 1
ATOM 798 C CA . GLU A 1 102 ? -8.495 -12.900 -4.881 1.00 94.62 102 GLU A CA 1
ATOM 799 C C . GLU A 1 102 ? -9.274 -12.845 -3.557 1.00 94.62 102 GLU A C 1
ATOM 801 O O . GLU A 1 102 ? -9.616 -11.764 -3.081 1.00 94.62 102 GLU A O 1
ATOM 806 N N . LYS A 1 103 ? -9.503 -14.004 -2.928 1.00 93.06 103 LYS A N 1
ATOM 807 C CA . LYS A 1 103 ? -10.193 -14.099 -1.636 1.00 93.06 103 LYS A CA 1
ATOM 808 C C . LYS A 1 103 ? -9.433 -13.447 -0.475 1.00 93.06 103 LYS A C 1
ATOM 810 O O . LYS A 1 103 ? -10.055 -13.111 0.528 1.00 93.06 103 LYS A O 1
ATOM 815 N N . ASP A 1 104 ? -8.119 -13.278 -0.608 1.00 92.50 104 ASP A N 1
ATOM 816 C CA . ASP A 1 104 ? -7.258 -12.716 0.433 1.00 92.50 104 ASP A CA 1
ATOM 817 C C . ASP A 1 104 ? -7.015 -11.212 0.211 1.00 92.50 104 ASP A C 1
ATOM 819 O O . ASP A 1 104 ? -6.574 -10.508 1.121 1.00 92.50 104 ASP A O 1
ATOM 823 N N . TYR A 1 105 ? -7.380 -10.680 -0.964 1.00 95.44 105 TYR A N 1
ATOM 824 C CA . TYR A 1 105 ? -7.339 -9.250 -1.273 1.00 95.44 105 TYR A CA 1
ATOM 825 C C . TYR A 1 105 ? -8.564 -8.509 -0.708 1.00 95.44 105 TYR A C 1
ATOM 827 O O . TYR A 1 105 ? -9.404 -7.964 -1.426 1.00 95.44 105 TYR A O 1
ATOM 835 N N . ILE A 1 106 ? -8.672 -8.500 0.621 1.00 94.50 106 ILE A N 1
ATOM 836 C CA . ILE A 1 106 ? -9.748 -7.846 1.372 1.00 94.50 106 ILE A CA 1
ATOM 837 C C . ILE A 1 106 ? -9.123 -6.961 2.447 1.00 94.50 106 ILE A C 1
ATOM 839 O O . ILE A 1 106 ? -8.307 -7.435 3.233 1.00 94.50 106 ILE A O 1
ATOM 843 N N . ASN A 1 107 ? -9.548 -5.695 2.539 1.00 95.69 107 ASN A N 1
ATOM 844 C CA . ASN A 1 107 ? -9.147 -4.824 3.642 1.00 95.69 107 ASN A CA 1
ATOM 845 C C . ASN A 1 107 ? -9.882 -5.237 4.937 1.00 95.69 107 ASN A C 1
ATOM 847 O O . ASN A 1 107 ? -11.083 -4.973 5.060 1.00 95.69 107 ASN A O 1
ATOM 851 N N . PRO A 1 108 ? -9.212 -5.810 5.957 1.00 93.12 108 PRO A N 1
ATOM 852 C CA . PRO A 1 108 ? -9.900 -6.256 7.165 1.00 93.12 108 PRO A CA 1
ATOM 853 C C . PRO A 1 108 ? -10.372 -5.089 8.044 1.00 93.12 108 PRO A C 1
ATOM 855 O O . PRO A 1 108 ? -11.274 -5.277 8.864 1.00 93.12 108 PRO A O 1
ATOM 858 N N . GLY A 1 109 ? -9.797 -3.894 7.862 1.00 92.00 109 GLY A N 1
ATOM 859 C CA . GLY A 1 109 ? -10.283 -2.655 8.465 1.00 92.00 109 GLY A CA 1
ATOM 860 C C . GLY A 1 109 ? -11.488 -2.054 7.735 1.00 92.00 109 GLY A C 1
ATOM 861 O O . GLY A 1 109 ? -12.162 -1.199 8.296 1.00 92.00 109 GLY A O 1
ATOM 862 N N . ASN A 1 110 ? -11.847 -2.528 6.540 1.00 94.50 110 ASN A N 1
ATOM 863 C CA . ASN A 1 110 ? -13.008 -2.034 5.795 1.00 94.50 110 ASN A CA 1
ATOM 864 C C . ASN A 1 110 ? -13.695 -3.147 4.990 1.00 94.50 110 ASN A C 1
ATOM 866 O O . ASN A 1 110 ? -13.748 -3.110 3.763 1.00 94.50 110 ASN A O 1
ATOM 870 N N . LYS A 1 111 ? -14.197 -4.162 5.697 1.00 89.88 111 LYS A N 1
ATOM 871 C CA . LYS A 1 111 ? -14.683 -5.416 5.094 1.00 89.88 111 LYS A CA 1
ATOM 872 C C . LYS A 1 111 ? -15.858 -5.249 4.132 1.00 89.88 111 LYS A C 1
ATOM 874 O O . LYS A 1 111 ? -16.029 -6.083 3.251 1.00 89.88 111 LYS A O 1
ATOM 879 N N . ASP A 1 112 ? -16.655 -4.200 4.308 1.00 90.94 112 ASP A N 1
ATOM 880 C CA . ASP A 1 112 ? -17.827 -3.933 3.470 1.00 90.94 112 ASP A CA 1
ATOM 881 C C . ASP A 1 112 ? -17.452 -3.243 2.147 1.00 90.94 112 ASP A C 1
ATOM 883 O O . ASP A 1 112 ? -18.253 -3.198 1.213 1.00 90.94 112 ASP A O 1
ATOM 887 N N . ALA A 1 113 ? -16.235 -2.697 2.047 1.00 94.06 113 ALA A N 1
ATOM 888 C CA . ALA A 1 113 ? -15.763 -2.031 0.845 1.00 94.06 113 ALA A CA 1
ATOM 889 C C . ALA A 1 113 ? -15.128 -3.022 -0.137 1.00 94.06 113 ALA A C 1
ATOM 891 O O . ALA A 1 113 ? -14.334 -3.887 0.228 1.00 94.06 113 ALA A O 1
ATOM 892 N N . THR A 1 114 ? -15.433 -2.845 -1.421 1.00 94.88 114 THR A N 1
ATOM 893 C CA . THR A 1 114 ? -14.796 -3.607 -2.500 1.00 94.88 114 THR A CA 1
ATOM 894 C C . THR A 1 114 ? -13.522 -2.899 -2.949 1.00 94.88 114 THR A C 1
ATOM 896 O O . THR A 1 114 ? -13.576 -1.770 -3.439 1.00 94.88 114 THR A O 1
ATOM 899 N N . CYS A 1 115 ? -12.377 -3.565 -2.798 1.00 96.25 115 CYS A N 1
ATOM 900 C CA . CYS A 1 115 ? -11.101 -3.037 -3.268 1.00 96.25 115 CYS A CA 1
ATOM 901 C C . CYS A 1 115 ? -11.037 -3.008 -4.800 1.00 96.25 115 CYS A C 1
ATOM 903 O O . CYS A 1 115 ? -11.450 -3.949 -5.479 1.00 96.25 115 CYS A O 1
ATOM 905 N N . GLU A 1 116 ? -10.479 -1.929 -5.348 1.00 96.94 116 GLU A N 1
ATOM 906 C CA . GLU A 1 116 ? -10.178 -1.841 -6.773 1.00 96.94 116 GLU A CA 1
ATOM 907 C C . GLU A 1 116 ? -9.108 -2.871 -7.138 1.00 96.94 116 GLU A C 1
ATOM 909 O O . GLU A 1 116 ? -8.095 -3.014 -6.444 1.00 96.94 116 GLU A O 1
ATOM 914 N N . LYS A 1 117 ? -9.340 -3.569 -8.251 1.00 96.50 117 LYS A N 1
ATOM 915 C CA . LYS A 1 117 ? -8.441 -4.608 -8.752 1.00 96.50 117 LYS A CA 1
ATOM 916 C C . LYS A 1 117 ? -8.138 -4.516 -10.238 1.00 96.50 117 LYS A C 1
ATOM 918 O O . LYS A 1 117 ? -7.069 -4.924 -10.661 1.00 96.50 117 LYS A O 1
ATOM 923 N N . THR A 1 118 ? -9.061 -3.995 -11.033 1.00 97.00 118 THR A N 1
ATOM 924 C CA . THR A 1 118 ? -9.006 -4.041 -12.497 1.00 97.00 118 THR A CA 1
ATOM 925 C C . THR A 1 118 ? -8.278 -2.851 -13.095 1.00 97.00 118 THR A C 1
ATOM 927 O O . THR A 1 118 ? -7.584 -2.988 -14.102 1.00 97.00 118 THR A O 1
ATOM 930 N N . THR A 1 119 ? -8.421 -1.672 -12.493 1.00 97.50 119 THR A N 1
ATOM 931 C CA . THR A 1 119 ? -7.751 -0.483 -13.006 1.00 97.50 119 THR A CA 1
ATOM 932 C C . THR A 1 119 ? -6.270 -0.507 -12.630 1.00 97.50 119 THR A C 1
ATOM 934 O O . THR A 1 119 ? -5.858 -1.062 -11.608 1.00 97.50 119 THR A O 1
ATOM 937 N N . LYS A 1 120 ? -5.429 0.074 -13.493 1.00 97.00 120 LYS A N 1
ATOM 938 C CA . LYS A 1 120 ? -3.974 0.113 -13.302 1.00 97.00 120 LYS A CA 1
ATOM 939 C C . LYS A 1 120 ? -3.584 1.165 -12.257 1.00 97.00 120 LYS A C 1
ATOM 941 O O . LYS A 1 120 ? -3.153 2.269 -12.602 1.00 97.00 120 LYS A O 1
ATOM 946 N N . ILE A 1 121 ? -3.829 0.848 -10.986 1.00 97.38 121 ILE A N 1
ATOM 947 C CA . ILE A 1 121 ? -3.654 1.758 -9.844 1.00 97.38 121 ILE A CA 1
ATOM 948 C C . ILE A 1 121 ? -2.243 1.759 -9.255 1.00 97.38 121 ILE A C 1
ATOM 950 O O . ILE A 1 121 ? -1.912 2.690 -8.519 1.00 97.38 121 ILE A O 1
ATOM 954 N N . VAL A 1 122 ? -1.435 0.743 -9.566 1.00 98.12 122 VAL A N 1
ATOM 955 C CA . VAL A 1 122 ? -0.063 0.612 -9.077 1.00 98.12 122 VAL A CA 1
ATOM 956 C C . VAL A 1 122 ? 0.875 1.242 -10.097 1.00 98.12 122 VAL A C 1
ATOM 958 O O . VAL A 1 122 ? 0.973 0.794 -11.240 1.00 98.12 122 VAL A O 1
ATOM 961 N N . GLU A 1 123 ? 1.550 2.304 -9.680 1.00 97.31 123 GLU A N 1
ATOM 962 C CA . GLU A 1 123 ? 2.551 3.014 -10.469 1.00 97.31 123 GLU A CA 1
ATOM 963 C C . GLU A 1 123 ? 3.916 2.416 -10.134 1.00 97.31 123 GLU A C 1
ATOM 965 O O . GLU A 1 123 ? 4.402 2.578 -9.017 1.00 97.31 123 GLU A O 1
ATOM 970 N N . VAL A 1 124 ? 4.511 1.690 -11.077 1.00 97.69 124 VAL A N 1
ATOM 971 C CA . VAL A 1 124 ? 5.815 1.039 -10.913 1.00 97.69 124 VAL A CA 1
ATOM 972 C C . VAL A 1 124 ? 6.859 1.897 -11.598 1.00 97.69 124 VAL A C 1
ATOM 974 O O . VAL A 1 124 ? 6.699 2.282 -12.754 1.00 97.69 124 VAL A O 1
ATOM 977 N N . TYR A 1 125 ? 7.942 2.179 -10.899 1.00 95.56 125 TYR A N 1
ATOM 978 C CA . TYR A 1 125 ? 9.042 2.976 -11.397 1.00 95.56 125 TYR A CA 1
ATOM 979 C C . TYR A 1 125 ? 10.319 2.149 -11.410 1.00 95.56 125 TYR A C 1
ATOM 981 O O . TYR A 1 125 ? 10.519 1.279 -10.562 1.00 95.56 125 TYR A O 1
ATOM 989 N N . ARG A 1 126 ? 11.195 2.457 -12.360 1.00 94.56 126 ARG A N 1
ATOM 990 C CA . ARG A 1 126 ? 12.530 1.874 -12.450 1.00 94.56 126 ARG A CA 1
ATOM 991 C C . ARG A 1 126 ? 13.525 2.933 -12.883 1.00 94.56 126 ARG A C 1
ATOM 993 O O . ARG A 1 126 ? 13.201 3.718 -13.771 1.00 94.56 126 ARG A O 1
ATOM 1000 N N . ASP A 1 127 ? 14.713 2.960 -12.301 1.00 92.12 127 ASP A N 1
ATOM 1001 C CA . ASP A 1 127 ? 15.807 3.779 -12.828 1.00 92.12 127 ASP A CA 1
ATOM 1002 C C . ASP A 1 127 ? 16.599 3.047 -13.933 1.00 92.12 127 ASP A C 1
ATOM 1004 O O . ASP A 1 127 ? 16.290 1.918 -14.334 1.00 92.12 127 ASP A O 1
ATOM 1008 N N . SER A 1 128 ? 17.616 3.711 -14.480 1.00 91.06 128 SER A N 1
ATOM 1009 C CA . SER A 1 128 ? 18.511 3.132 -15.487 1.00 91.06 128 SER A CA 1
ATOM 1010 C C . SER A 1 128 ? 19.383 1.993 -14.947 1.00 91.06 128 SER A C 1
ATOM 1012 O O . SER A 1 128 ? 19.913 1.225 -15.747 1.00 91.06 128 SER A O 1
ATOM 1014 N N . ASP A 1 129 ? 19.484 1.850 -13.623 1.00 89.88 129 ASP A N 1
ATOM 1015 C CA . ASP A 1 129 ? 20.250 0.803 -12.938 1.00 89.88 129 ASP A CA 1
ATOM 1016 C C . ASP A 1 129 ? 19.374 -0.406 -12.574 1.00 89.88 129 ASP A C 1
ATOM 1018 O O . ASP A 1 129 ? 19.818 -1.313 -11.873 1.00 89.88 129 ASP A O 1
ATOM 1022 N N . TYR A 1 130 ? 18.126 -0.435 -13.054 1.00 90.38 130 TYR A N 1
ATOM 1023 C CA . TYR A 1 130 ? 17.141 -1.472 -12.751 1.00 90.38 130 TYR A CA 1
ATOM 1024 C C . TYR A 1 130 ? 16.764 -1.566 -11.267 1.00 90.38 130 TYR A C 1
ATOM 1026 O O . TYR A 1 130 ? 16.277 -2.603 -10.817 1.00 90.38 130 TYR A O 1
ATOM 1034 N N . VAL A 1 131 ? 16.921 -0.483 -10.505 1.00 91.12 131 VAL A N 1
ATOM 1035 C CA . VAL A 1 131 ? 16.340 -0.394 -9.164 1.00 91.12 131 VAL A CA 1
ATOM 1036 C C . VAL A 1 131 ? 14.862 -0.060 -9.323 1.00 91.12 131 VAL A C 1
ATOM 1038 O O . VAL A 1 131 ? 14.514 0.893 -10.020 1.00 91.12 131 VAL A O 1
ATOM 1041 N N . TYR A 1 132 ? 13.990 -0.856 -8.707 1.00 94.44 132 TYR A N 1
ATOM 1042 C CA . TYR A 1 132 ? 12.540 -0.698 -8.792 1.00 94.44 132 TYR A CA 1
ATOM 1043 C C . TYR A 1 132 ? 11.973 -0.067 -7.522 1.00 94.44 132 TYR A C 1
ATOM 1045 O O . TYR A 1 132 ? 12.454 -0.301 -6.416 1.00 94.44 132 TYR A O 1
ATOM 1053 N N . CYS A 1 133 ? 10.900 0.697 -7.682 1.00 94.88 133 CYS A N 1
ATOM 1054 C CA . CYS A 1 133 ? 10.023 1.102 -6.591 1.00 94.88 133 CYS A CA 1
ATOM 1055 C C . CYS A 1 133 ? 8.599 1.271 -7.116 1.00 94.88 133 CYS A C 1
ATOM 1057 O O . CYS A 1 133 ? 8.358 1.240 -8.323 1.00 94.88 133 CYS A O 1
ATOM 1059 N N . TYR A 1 134 ? 7.631 1.449 -6.229 1.00 97.38 134 TYR A N 1
ATOM 1060 C CA . TYR A 1 134 ? 6.237 1.544 -6.627 1.00 97.38 134 TYR A CA 1
ATOM 1061 C C . TYR A 1 134 ? 5.434 2.427 -5.682 1.00 97.38 134 TYR A C 1
ATOM 1063 O O . TYR A 1 134 ? 5.769 2.614 -4.509 1.00 97.38 134 TYR A O 1
ATOM 1071 N N . LYS A 1 135 ? 4.354 2.984 -6.229 1.00 97.00 135 LYS A N 1
ATOM 1072 C CA . LYS A 1 135 ? 3.424 3.849 -5.514 1.00 97.00 135 LYS A CA 1
ATOM 1073 C C . LYS A 1 135 ? 1.984 3.445 -5.777 1.00 97.00 135 LYS A C 1
ATOM 1075 O O . LYS A 1 135 ? 1.612 3.104 -6.898 1.00 97.00 135 LYS A O 1
ATOM 1080 N N . VAL A 1 136 ? 1.151 3.555 -4.748 1.00 97.94 136 VAL A N 1
ATOM 1081 C CA . VAL A 1 136 ? -0.300 3.374 -4.847 1.00 97.94 136 VAL A CA 1
ATOM 1082 C C . VAL A 1 136 ? -0.984 4.557 -4.184 1.00 97.94 136 VAL A C 1
ATOM 1084 O O . VAL A 1 136 ? -0.799 4.822 -2.996 1.00 97.94 136 VAL A O 1
ATOM 1087 N N . ASN A 1 137 ? -1.767 5.306 -4.958 1.00 97.19 137 ASN A N 1
ATOM 1088 C CA . ASN A 1 137 ? -2.496 6.459 -4.438 1.00 97.19 137 ASN A CA 1
ATOM 1089 C C . ASN A 1 137 ? -3.604 6.003 -3.475 1.00 97.19 137 ASN A C 1
ATOM 1091 O O . ASN A 1 137 ? -4.385 5.107 -3.807 1.00 97.19 137 ASN A O 1
ATOM 1095 N N . LYS A 1 138 ? -3.721 6.659 -2.315 1.00 95.69 138 LYS A N 1
ATOM 1096 C CA . LYS A 1 138 ? -4.663 6.260 -1.257 1.00 95.69 138 LYS A CA 1
ATOM 1097 C C . LYS A 1 138 ? -6.133 6.295 -1.684 1.00 95.69 138 LYS A C 1
ATOM 1099 O O . LYS A 1 138 ? -6.944 5.542 -1.156 1.00 95.69 138 LYS A O 1
ATOM 1104 N N . ASN A 1 139 ? -6.472 7.118 -2.675 1.00 95.75 139 ASN A N 1
ATOM 1105 C CA . ASN A 1 139 ? -7.834 7.238 -3.193 1.00 95.75 139 ASN A CA 1
ATOM 1106 C C . ASN A 1 139 ? -8.152 6.229 -4.307 1.00 95.75 139 ASN A C 1
ATOM 1108 O O . ASN A 1 139 ? -9.321 6.037 -4.621 1.00 95.75 139 ASN A O 1
ATOM 1112 N N . LYS A 1 140 ? -7.144 5.579 -4.907 1.00 96.88 140 LYS A N 1
ATOM 1113 C CA . LYS A 1 140 ? -7.344 4.644 -6.029 1.00 96.88 140 LYS A CA 1
ATOM 1114 C C . LYS A 1 140 ? -7.671 3.212 -5.589 1.00 96.88 140 LYS A C 1
ATOM 1116 O O . LYS A 1 140 ? -8.246 2.471 -6.370 1.00 96.88 140 LYS A O 1
ATOM 1121 N N . LEU A 1 141 ? -7.342 2.826 -4.352 1.00 95.06 141 LEU A N 1
ATOM 1122 C CA . LEU A 1 141 ? -7.631 1.485 -3.811 1.00 95.06 141 LEU A CA 1
ATOM 1123 C C . LEU A 1 141 ? -9.126 1.230 -3.571 1.00 95.06 141 LEU A C 1
ATOM 1125 O O . LEU A 1 141 ? -9.543 0.080 -3.502 1.00 95.06 141 LEU A O 1
ATOM 1129 N N . ASN A 1 142 ? -9.925 2.290 -3.412 1.00 95.31 142 ASN A N 1
ATOM 1130 C CA . ASN A 1 142 ? -11.377 2.257 -3.189 1.00 95.31 142 ASN A CA 1
ATOM 1131 C C . ASN A 1 142 ? -11.880 1.431 -1.980 1.00 95.31 142 ASN A C 1
ATOM 1133 O O . ASN A 1 142 ? -13.081 1.265 -1.800 1.00 95.31 142 ASN A O 1
ATOM 1137 N N . CYS A 1 143 ? -10.984 0.944 -1.119 1.00 96.50 143 CYS A N 1
ATOM 1138 C CA . CYS A 1 143 ? -11.362 0.192 0.078 1.00 96.50 143 CYS A CA 1
ATOM 1139 C C . CYS A 1 143 ? -10.676 0.651 1.365 1.00 96.50 143 CYS A C 1
ATOM 1141 O O . CYS A 1 143 ? -10.883 0.036 2.403 1.00 96.50 143 CYS A O 1
ATOM 1143 N N . LEU A 1 144 ? -9.898 1.734 1.354 1.00 96.88 144 LEU A N 1
ATOM 1144 C CA . LEU A 1 144 ? -9.367 2.326 2.590 1.00 96.88 144 LEU A CA 1
ATOM 1145 C C . LEU A 1 144 ? -10.430 3.179 3.283 1.00 96.88 144 LEU A C 1
ATOM 1147 O O . LEU A 1 144 ? -11.201 3.869 2.608 1.00 96.88 144 LEU A O 1
ATOM 1151 N N . THR A 1 145 ? -10.459 3.166 4.616 1.00 95.81 145 THR A N 1
ATOM 1152 C CA . THR A 1 145 ? -11.351 4.069 5.357 1.00 95.81 145 THR A CA 1
ATOM 1153 C C . THR A 1 145 ? -10.885 5.518 5.257 1.00 95.81 145 THR A C 1
ATOM 1155 O O . THR A 1 145 ? -9.703 5.807 5.066 1.00 95.81 145 THR A O 1
ATOM 1158 N N . ASP A 1 146 ? -11.814 6.466 5.404 1.00 94.69 146 ASP A N 1
ATOM 1159 C CA . ASP A 1 146 ? -11.459 7.888 5.479 1.00 94.69 146 ASP A CA 1
ATOM 1160 C C . ASP A 1 146 ? -10.566 8.186 6.686 1.00 94.69 146 ASP A C 1
ATOM 1162 O O . ASP A 1 146 ? -9.624 8.965 6.569 1.00 94.69 146 ASP A O 1
ATOM 1166 N N . GLU A 1 147 ? -10.809 7.517 7.816 1.00 94.12 147 GLU A N 1
ATOM 1167 C CA . GLU A 1 147 ? -9.984 7.627 9.024 1.00 94.12 147 GLU A CA 1
ATOM 1168 C C . GLU A 1 147 ? -8.523 7.258 8.726 1.00 94.12 147 GLU A C 1
ATOM 1170 O O . GLU A 1 147 ? -7.625 8.045 9.019 1.00 94.12 147 GLU A O 1
ATOM 1175 N N . TYR A 1 148 ? -8.291 6.135 8.036 1.00 95.38 148 TYR A N 1
ATOM 1176 C CA . TYR A 1 148 ? -6.948 5.719 7.635 1.00 95.38 148 TYR A CA 1
ATOM 1177 C C . TYR A 1 148 ? -6.327 6.632 6.570 1.00 95.38 148 TYR A C 1
ATOM 1179 O O . TYR A 1 148 ? -5.164 7.018 6.659 1.00 95.38 148 TYR A O 1
ATOM 1187 N N . LYS A 1 149 ? -7.093 7.053 5.556 1.00 95.44 149 LYS A N 1
ATOM 1188 C CA . LYS A 1 149 ? -6.582 7.993 4.540 1.00 95.44 149 LYS A CA 1
ATOM 1189 C C . LYS A 1 149 ? -6.155 9.330 5.150 1.00 95.44 149 LYS A C 1
ATOM 1191 O O . LYS A 1 149 ? -5.207 9.939 4.647 1.00 95.44 149 LYS A O 1
ATOM 1196 N N . ASN A 1 150 ? -6.848 9.783 6.192 1.00 94.75 150 ASN A N 1
ATOM 1197 C CA . ASN A 1 150 ? -6.552 11.024 6.904 1.00 94.75 150 ASN A CA 1
ATOM 1198 C C . ASN A 1 150 ? -5.374 10.887 7.876 1.00 94.75 150 ASN A C 1
ATOM 1200 O O . ASN A 1 150 ? -4.740 11.893 8.170 1.00 94.75 150 ASN A O 1
ATOM 1204 N N . SER A 1 151 ? -5.047 9.673 8.338 1.00 93.56 151 SER A N 1
ATOM 1205 C CA . SER A 1 151 ? -3.848 9.436 9.153 1.00 93.56 151 SER A CA 1
ATOM 1206 C C . SER A 1 151 ? -2.548 9.408 8.339 1.00 93.56 151 SER A C 1
ATOM 1208 O O . SER A 1 151 ? -1.472 9.340 8.921 1.00 93.56 151 SER A O 1
ATOM 1210 N N . LEU A 1 152 ? -2.626 9.416 7.003 1.00 93.00 152 LEU A N 1
ATOM 1211 C CA . LEU A 1 152 ? -1.463 9.445 6.116 1.00 93.00 152 LEU A CA 1
ATOM 1212 C C . LEU A 1 152 ? -1.092 10.883 5.733 1.00 93.00 152 LEU A C 1
ATOM 1214 O O . LEU A 1 152 ? -1.883 11.579 5.091 1.00 93.00 152 LEU A O 1
ATOM 1218 N N . ASP A 1 153 ? 0.165 11.257 5.978 1.00 91.06 153 ASP A N 1
ATOM 1219 C CA . ASP A 1 153 ? 0.744 12.554 5.583 1.00 91.06 153 ASP A CA 1
ATOM 1220 C C . ASP A 1 153 ? 0.957 12.701 4.061 1.00 91.06 153 ASP A C 1
ATOM 1222 O O . ASP A 1 153 ? 1.333 13.762 3.563 1.00 91.06 153 ASP A O 1
ATOM 1226 N N . SER A 1 154 ? 0.726 11.629 3.298 1.00 92.00 154 SER A N 1
ATOM 1227 C CA . SER A 1 154 ? 0.937 11.556 1.851 1.00 92.00 154 SER A CA 1
ATOM 1228 C C . SER A 1 154 ? -0.368 11.303 1.088 1.00 92.00 154 SER A C 1
ATOM 1230 O O . SER A 1 154 ? -1.368 10.817 1.625 1.00 92.00 154 SER A O 1
ATOM 1232 N N . ASN A 1 155 ? -0.352 11.598 -0.215 1.00 94.19 155 ASN A N 1
ATOM 1233 C CA . ASN A 1 155 ? -1.393 11.177 -1.161 1.00 94.19 155 ASN A CA 1
ATOM 1234 C C . ASN A 1 155 ? -1.288 9.689 -1.535 1.00 94.19 155 ASN A C 1
ATOM 1236 O O . ASN A 1 155 ? -2.167 9.154 -2.216 1.00 94.19 155 ASN A O 1
ATOM 1240 N N . TYR A 1 156 ? -0.224 9.020 -1.101 1.00 95.81 156 TYR A N 1
ATOM 1241 C CA . TYR A 1 156 ? 0.041 7.618 -1.374 1.00 95.81 156 TYR A CA 1
ATOM 1242 C C . TYR A 1 156 ? -0.181 6.772 -0.121 1.00 95.81 156 TYR A C 1
ATOM 1244 O O . TYR A 1 156 ? 0.253 7.139 0.967 1.00 95.81 156 TYR A O 1
ATOM 1252 N N . ALA A 1 157 ? -0.881 5.6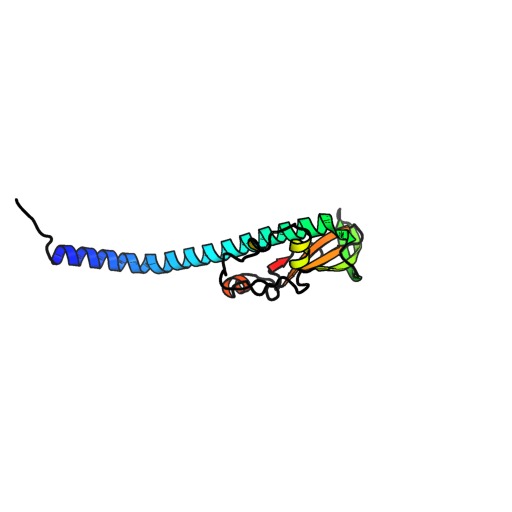52 -0.296 1.00 96.44 157 ALA A N 1
ATOM 1253 C CA . ALA A 1 157 ? -1.040 4.610 0.716 1.00 96.44 157 ALA A CA 1
ATOM 1254 C C . ALA A 1 157 ? 0.174 3.672 0.756 1.00 96.44 157 ALA A C 1
ATOM 1256 O O . ALA A 1 157 ? 0.488 3.108 1.796 1.00 96.44 157 ALA A O 1
ATOM 1257 N N . ILE A 1 158 ? 0.858 3.531 -0.380 1.00 97.38 158 ILE A N 1
ATOM 1258 C CA . ILE A 1 158 ? 2.114 2.799 -0.523 1.00 97.38 158 ILE A CA 1
ATOM 1259 C C . ILE A 1 158 ? 3.048 3.696 -1.331 1.00 97.38 158 ILE A C 1
A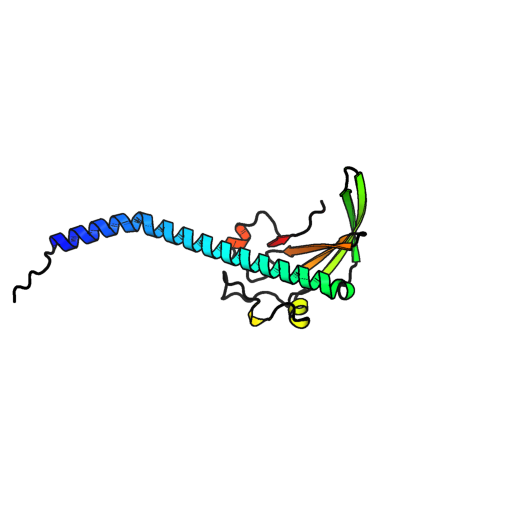TOM 1261 O O . ILE A 1 158 ? 2.656 4.168 -2.399 1.00 97.38 158 ILE A O 1
ATOM 1265 N N . ASP A 1 159 ? 4.254 3.942 -0.829 1.00 95.56 159 ASP A N 1
ATOM 1266 C CA . ASP A 1 159 ? 5.320 4.649 -1.541 1.00 95.56 159 ASP A CA 1
ATOM 1267 C C . ASP A 1 159 ? 6.668 4.070 -1.105 1.00 95.56 159 ASP A C 1
ATOM 1269 O O . ASP A 1 159 ? 7.132 4.330 0.003 1.00 95.56 159 ASP A O 1
ATOM 1273 N N . THR A 1 160 ? 7.272 3.245 -1.959 1.00 94.75 160 THR A N 1
ATOM 1274 C CA . THR A 1 160 ? 8.585 2.632 -1.693 1.00 94.75 160 THR A CA 1
ATOM 1275 C C . THR A 1 160 ? 9.727 3.377 -2.376 1.00 94.75 160 THR A C 1
ATOM 1277 O O . THR A 1 160 ? 10.884 2.969 -2.293 1.00 94.75 160 THR A O 1
ATOM 1280 N N . CYS A 1 161 ? 9.427 4.475 -3.072 1.00 88.69 161 CYS A N 1
ATOM 1281 C CA . CYS A 1 161 ? 10.416 5.188 -3.858 1.00 88.69 161 CYS A CA 1
ATOM 1282 C C . CYS A 1 161 ? 11.293 6.072 -2.979 1.00 88.69 161 CYS A C 1
ATOM 1284 O O . CYS A 1 161 ? 10.832 7.021 -2.351 1.00 88.69 161 CYS A O 1
ATOM 1286 N N . ILE A 1 162 ? 12.591 5.787 -3.011 1.00 75.38 162 ILE A N 1
ATOM 1287 C CA . ILE A 1 162 ? 13.618 6.526 -2.269 1.00 75.38 162 ILE A CA 1
ATOM 1288 C C . ILE A 1 162 ? 14.230 7.686 -3.069 1.00 75.38 162 ILE A C 1
ATOM 1290 O O . ILE A 1 162 ? 14.936 8.521 -2.502 1.00 75.38 162 ILE A O 1
ATOM 1294 N N . TRP A 1 163 ? 13.969 7.761 -4.379 1.00 70.94 163 TRP A N 1
ATOM 1295 C CA . TRP A 1 163 ? 14.480 8.835 -5.232 1.00 70.94 163 TRP A CA 1
ATOM 1296 C C . TRP A 1 163 ? 13.720 10.144 -4.989 1.00 70.94 163 TRP A C 1
ATOM 1298 O O . TRP A 1 163 ? 12.488 10.151 -4.913 1.00 70.94 163 TRP A O 1
ATOM 1308 N N . LYS A 1 164 ? 14.463 11.250 -4.907 1.00 60.03 164 LYS A N 1
ATOM 1309 C CA . LYS A 1 164 ? 13.923 12.613 -4.815 1.00 60.03 164 LYS A CA 1
ATOM 1310 C C . LYS A 1 164 ? 13.867 13.243 -6.205 1.00 60.03 164 LYS A C 1
ATOM 1312 O O . LYS A 1 164 ? 14.884 13.164 -6.924 1.00 60.03 164 LYS A O 1
#

Sequence (164 aa):
MNRKGFTLIELLAVIVILGIILTFVVPSITNIYKESKLKTEGMFLNELSKSIDSYVTLNSDKIAFNEKKTATKTENNQSLSVTVYEGKISIKDLIDDQIIEEKDYINPGNKDATCEKTTKIVEVYRDSDYVYCYKVNKNKLNCLTDEYKNSLDSNYAIDTCIWK

Radius of gyration: 25.2 Å; chains: 1; bounding box: 62×35×76 Å

Secondary structure (DSSP, 8-state):
----PPPHHHHHHHHHHHHHHHHHHHHHHHHHHHHHHHHHHHHHHHHHHHHHHHHHHHSGGGS--EEEEEEEEEETTEEEEEEEEEEEE-HHHHHHTTSS-GGG---TTSTTSPPP-SS--EEEEE-TT--EEEEEETTTSS-S-HHHHHT-SSSEEEE-----

Foldseek 3Di:
DDDDDDDPVVVVVVVVVVVVVCVVVVVVVVVVVVVVLLVLLLVLLVVVQVLVVVCCVVPVVVWDWDFDDWFWDADPNDTDIKTKIKTFDFQVSSCVVVSDPPVSNARPSQRVWDFGGPDRQKIWMAIPVRDIWIWGFPVNRRRDDPSNCVVDPDRTPDTPDPTD